Protein AF-A0A0F8YIA3-F1 (afdb_monomer_lite)

Organism: NCBI:txid412755

Structure (mmCIF, N/CA/C/O backbone):
data_AF-A0A0F8YIA3-F1
#
_entry.id   AF-A0A0F8YIA3-F1
#
loop_
_atom_site.group_PDB
_atom_site.id
_atom_site.type_symbol
_atom_site.label_atom_id
_atom_site.label_alt_id
_atom_site.label_comp_id
_atom_site.label_asym_id
_atom_site.label_entity_id
_atom_site.label_seq_id
_atom_site.pdbx_PDB_ins_code
_atom_site.Cartn_x
_atom_site.Cartn_y
_atom_site.Cartn_z
_atom_site.occupancy
_atom_site.B_iso_or_equiv
_atom_site.auth_seq_id
_atom_site.auth_comp_id
_atom_site.auth_asym_id
_atom_site.auth_atom_id
_atom_site.pdbx_PDB_model_num
ATOM 1 N N . MET A 1 1 ? 4.254 -8.166 5.835 1.00 76.94 1 MET A N 1
ATOM 2 C CA . MET A 1 1 ? 3.906 -6.728 5.828 1.00 76.94 1 MET A CA 1
ATOM 3 C C . MET A 1 1 ? 4.320 -6.124 7.158 1.00 76.94 1 MET A C 1
ATOM 5 O O . MET A 1 1 ? 3.932 -6.663 8.185 1.00 76.94 1 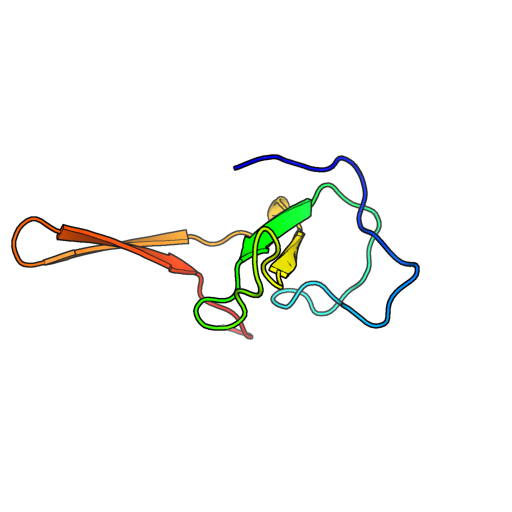MET A O 1
ATOM 9 N N . LYS A 1 2 ? 5.129 -5.059 7.155 1.00 87.31 2 LYS A N 1
ATOM 10 C CA . LYS A 1 2 ? 5.444 -4.308 8.377 1.00 87.31 2 LYS A CA 1
ATOM 11 C C . LYS A 1 2 ? 4.403 -3.203 8.552 1.00 87.31 2 LYS A C 1
ATOM 13 O O . LYS A 1 2 ? 4.151 -2.462 7.605 1.00 87.31 2 LYS A O 1
ATOM 18 N N . VAL A 1 3 ? 3.814 -3.121 9.740 1.00 95.44 3 VAL A N 1
ATOM 19 C CA . VAL A 1 3 ? 2.897 -2.041 10.122 1.00 95.44 3 VAL A CA 1
ATOM 20 C C . VAL A 1 3 ? 3.707 -0.942 10.798 1.00 95.44 3 VAL A C 1
ATOM 22 O O . VAL A 1 3 ? 4.556 -1.223 11.647 1.00 95.44 3 VAL A O 1
ATOM 25 N N . PHE A 1 4 ? 3.451 0.301 10.413 1.00 96.81 4 PHE A N 1
ATOM 26 C CA . PHE A 1 4 ? 3.991 1.489 11.057 1.00 96.81 4 PHE A CA 1
ATOM 27 C C . PHE A 1 4 ? 2.890 2.109 11.924 1.00 96.81 4 PHE A C 1
ATOM 29 O O . PHE A 1 4 ? 1.768 2.228 11.435 1.00 96.81 4 PHE A O 1
ATOM 36 N N . PRO A 1 5 ? 3.162 2.489 13.187 1.00 97.56 5 PRO A N 1
ATOM 37 C CA . PRO A 1 5 ? 2.117 2.974 14.095 1.00 97.56 5 PRO A CA 1
ATOM 38 C C . PRO A 1 5 ? 1.472 4.296 13.662 1.00 97.56 5 PRO A C 1
ATOM 40 O O . PRO A 1 5 ? 0.317 4.537 13.995 1.00 97.56 5 PRO A O 1
ATOM 43 N N . HIS A 1 6 ? 2.215 5.113 12.913 1.00 96.62 6 HIS A N 1
ATOM 44 C CA . HIS A 1 6 ? 1.835 6.465 12.514 1.00 96.62 6 HIS A CA 1
ATOM 45 C C . HIS A 1 6 ? 2.042 6.666 11.017 1.00 96.62 6 HIS A C 1
ATOM 47 O O . HIS A 1 6 ? 2.983 6.117 10.430 1.00 96.62 6 HIS A O 1
ATOM 53 N N . MET A 1 7 ? 1.191 7.496 10.420 1.00 95.56 7 MET A N 1
ATOM 54 C CA . MET A 1 7 ? 1.354 7.936 9.039 1.00 95.56 7 MET A CA 1
ATOM 55 C C . MET A 1 7 ? 2.453 8.999 8.965 1.00 95.56 7 MET A C 1
ATOM 57 O O . MET A 1 7 ? 2.512 9.906 9.793 1.00 95.56 7 MET A O 1
ATOM 61 N N . ASN A 1 8 ? 3.316 8.939 7.950 1.00 95.00 8 ASN A N 1
ATOM 62 C CA . ASN A 1 8 ? 4.267 10.020 7.717 1.00 95.00 8 ASN A CA 1
ATOM 63 C C . ASN A 1 8 ? 3.555 11.201 7.038 1.00 95.00 8 ASN A C 1
ATOM 65 O O . ASN A 1 8 ? 3.292 11.175 5.834 1.00 95.00 8 ASN A O 1
ATOM 69 N N . THR A 1 9 ? 3.275 12.245 7.817 1.00 94.12 9 THR A N 1
ATOM 70 C CA . THR A 1 9 ? 2.555 13.455 7.391 1.00 94.12 9 THR A CA 1
ATOM 71 C C . THR A 1 9 ? 3.461 14.562 6.844 1.00 94.12 9 THR A C 1
ATOM 73 O O . THR A 1 9 ? 2.956 15.539 6.291 1.00 94.12 9 THR A O 1
ATOM 76 N N . SER A 1 10 ? 4.788 14.402 6.925 1.00 93.06 10 SER A N 1
ATOM 77 C CA . SER A 1 10 ? 5.765 15.393 6.447 1.00 93.06 10 SER A CA 1
ATOM 78 C C . SER A 1 10 ? 5.782 15.549 4.920 1.00 93.06 10 SER A C 1
ATOM 80 O O . SER A 1 10 ? 6.272 16.552 4.407 1.00 93.06 10 SER A O 1
ATOM 82 N N . GLY A 1 11 ? 5.279 14.556 4.176 1.00 88.31 11 GLY A N 1
ATOM 83 C CA . GLY A 1 11 ? 5.232 14.555 2.711 1.00 88.31 11 GLY A CA 1
ATOM 84 C C . GLY A 1 11 ? 3.858 14.920 2.129 1.00 88.31 11 GLY A C 1
ATOM 85 O O . GLY A 1 11 ? 2.866 15.005 2.854 1.00 88.31 11 GLY A O 1
ATOM 86 N N . PRO A 1 12 ? 3.745 15.098 0.798 1.00 89.69 12 PRO A N 1
ATOM 87 C CA . PRO A 1 12 ? 2.468 15.368 0.132 1.00 89.69 12 PRO A CA 1
ATOM 88 C C . PRO A 1 12 ? 1.536 14.145 0.078 1.00 89.69 12 PRO A C 1
ATOM 90 O O . PRO A 1 12 ? 0.353 14.304 -0.204 1.00 89.69 12 PRO A O 1
ATOM 93 N N . GLU A 1 13 ? 2.044 12.948 0.360 1.00 90.06 13 GLU A N 1
ATOM 94 C CA . GLU A 1 13 ? 1.330 11.687 0.179 1.00 90.06 13 GLU A CA 1
ATOM 95 C C . GLU A 1 13 ? 0.114 11.531 1.103 1.00 90.06 13 GLU A C 1
ATOM 97 O O . GLU A 1 13 ? 0.167 11.837 2.292 1.00 90.06 13 GLU A O 1
ATOM 102 N N . VAL A 1 14 ? -0.987 11.051 0.527 1.00 94.62 14 VAL A N 1
ATOM 103 C CA . VAL A 1 14 ? -2.242 10.706 1.206 1.00 94.62 14 VAL A CA 1
ATOM 104 C C . VAL A 1 14 ? -2.497 9.214 1.045 1.00 94.62 14 VAL A C 1
ATOM 106 O O . VAL A 1 14 ? -2.056 8.619 0.058 1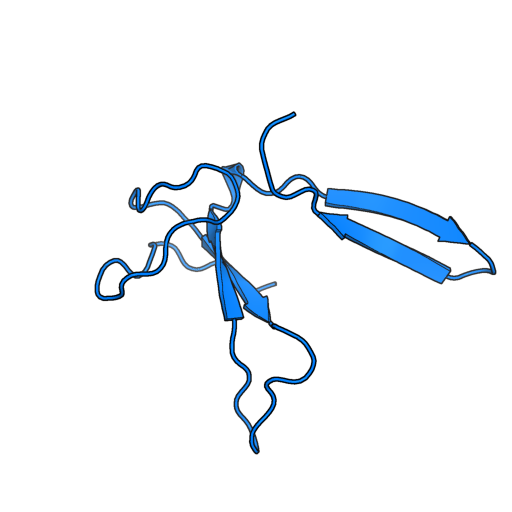.00 94.62 14 VAL A O 1
ATOM 109 N N . CYS A 1 15 ? -3.264 8.619 1.959 1.00 94.69 15 CYS A N 1
ATOM 110 C CA . CYS A 1 15 ? -3.756 7.264 1.757 1.00 94.69 15 CYS A CA 1
ATOM 111 C C . CYS A 1 15 ? -4.570 7.222 0.450 1.00 94.69 15 CYS A C 1
ATOM 113 O O . CYS A 1 15 ? -5.515 7.999 0.281 1.00 94.69 15 CYS A O 1
ATOM 115 N N . PRO A 1 16 ? -4.238 6.342 -0.510 1.00 93.19 16 PRO A N 1
ATOM 116 C CA . PRO A 1 16 ? -4.853 6.371 -1.831 1.00 93.19 16 PRO A CA 1
ATOM 117 C C . PRO A 1 16 ? -6.311 5.888 -1.825 1.00 93.19 16 PRO A C 1
ATOM 119 O O . PRO A 1 16 ? -7.000 6.078 -2.826 1.00 93.19 16 PRO A O 1
ATOM 122 N N . VAL A 1 17 ? -6.792 5.311 -0.720 1.00 93.88 17 VAL A N 1
ATOM 123 C CA . VAL A 1 17 ? -8.173 4.837 -0.556 1.00 93.88 17 VAL A CA 1
ATOM 124 C C . VAL A 1 17 ? -9.080 5.954 -0.054 1.00 93.88 17 VAL A C 1
ATOM 126 O O . VAL A 1 17 ? -9.966 6.389 -0.781 1.00 93.88 17 VAL A O 1
ATOM 129 N N . CYS A 1 18 ? -8.835 6.453 1.160 1.00 93.81 18 CYS A N 1
ATOM 130 C CA . CYS A 1 18 ? -9.672 7.466 1.810 1.00 93.81 18 CYS A CA 1
ATOM 131 C C . CYS A 1 18 ? -9.284 8.907 1.448 1.00 93.81 18 CYS A C 1
ATOM 133 O O . CYS A 1 18 ? -10.026 9.834 1.755 1.00 93.81 18 CYS A O 1
ATOM 135 N N . LYS A 1 19 ? -8.131 9.104 0.792 1.00 93.62 19 LYS A N 1
ATOM 136 C CA . LYS A 1 19 ? -7.588 10.411 0.388 1.00 93.62 19 LYS A CA 1
ATOM 137 C C . LYS A 1 19 ? -7.256 11.356 1.555 1.00 93.62 19 LYS A C 1
ATOM 139 O O . LYS A 1 19 ? -7.100 12.552 1.325 1.00 93.62 19 LYS A O 1
ATOM 144 N N . THR A 1 20 ? -7.085 10.841 2.777 1.00 94.31 20 THR A N 1
ATOM 145 C CA . THR A 1 20 ? -6.688 11.632 3.960 1.00 94.31 20 THR A CA 1
ATOM 146 C C . THR A 1 20 ? -5.239 11.359 4.389 1.00 94.31 20 THR A C 1
ATOM 148 O O . THR A 1 20 ? -4.587 10.430 3.895 1.00 94.31 20 THR A O 1
ATOM 151 N N . LYS A 1 21 ? -4.723 12.195 5.304 1.00 95.62 21 LYS A N 1
ATOM 152 C CA . LYS A 1 21 ? -3.436 12.007 6.005 1.00 95.62 21 LYS A CA 1
ATOM 153 C C . LYS A 1 21 ? -3.621 11.784 7.506 1.00 95.62 21 LYS A C 1
ATOM 155 O O . LYS A 1 21 ? -2.788 12.224 8.295 1.00 95.62 21 LYS A O 1
ATOM 160 N N . ASP A 1 22 ? -4.743 11.187 7.898 1.00 96.12 22 ASP A N 1
ATOM 161 C CA . ASP A 1 22 ? -5.047 10.996 9.314 1.00 96.12 22 ASP A CA 1
ATOM 162 C C . ASP A 1 22 ? -3.930 10.192 9.980 1.00 96.12 22 ASP A C 1
ATOM 164 O O . ASP A 1 22 ? -3.434 9.219 9.401 1.00 96.12 22 ASP A O 1
ATOM 168 N N . ASP A 1 23 ? -3.532 10.597 11.184 1.00 96.44 23 ASP A N 1
ATOM 169 C CA . ASP A 1 23 ? -2.515 9.869 11.931 1.00 96.44 23 ASP A CA 1
ATOM 170 C C . ASP A 1 23 ? -3.103 8.560 12.467 1.00 96.44 23 ASP A C 1
ATOM 172 O O . ASP A 1 23 ? -3.847 8.527 13.448 1.00 96.44 23 ASP A O 1
ATOM 176 N N . LYS A 1 24 ? -2.814 7.478 11.748 1.00 96.50 24 LYS A N 1
ATOM 177 C CA . LYS A 1 24 ? -3.281 6.118 12.008 1.00 96.50 24 LYS A CA 1
ATOM 178 C C . LYS A 1 24 ? -2.188 5.127 11.607 1.00 96.50 24 LYS A C 1
ATOM 180 O O . LYS A 1 24 ? -1.308 5.486 10.818 1.00 96.50 24 LYS A O 1
ATOM 185 N N . PRO A 1 25 ? -2.276 3.860 12.046 1.00 98.06 25 PRO A N 1
ATOM 186 C CA . PRO A 1 25 ? -1.386 2.823 11.556 1.00 98.06 25 PRO A CA 1
ATOM 187 C C . PRO A 1 25 ? -1.445 2.695 10.033 1.00 98.06 25 PRO A C 1
ATOM 189 O O . PRO A 1 25 ? -2.528 2.649 9.444 1.00 98.06 25 PRO A O 1
ATOM 192 N N . VAL A 1 26 ? -0.279 2.604 9.398 1.00 97.44 26 VAL A N 1
ATOM 193 C CA . VAL A 1 26 ? -0.141 2.457 7.945 1.00 97.44 26 VAL A CA 1
ATOM 194 C C . VAL A 1 26 ? 0.731 1.267 7.582 1.00 97.44 26 VAL A C 1
ATOM 196 O O . VAL A 1 26 ? 1.524 0.757 8.376 1.00 97.44 26 VAL A O 1
ATOM 199 N N . VAL A 1 27 ? 0.609 0.846 6.333 1.00 96.31 27 VAL A N 1
ATOM 200 C CA . VAL A 1 27 ? 1.486 -0.132 5.694 1.00 96.31 27 VAL A CA 1
ATOM 201 C C . VAL A 1 27 ? 2.109 0.500 4.457 1.00 96.31 27 VAL A C 1
ATOM 203 O O . VAL A 1 27 ? 1.506 1.370 3.828 1.00 96.31 27 VAL A O 1
ATOM 206 N N . LEU A 1 28 ? 3.320 0.062 4.115 1.00 94.31 28 LEU A N 1
ATOM 207 C CA . LEU A 1 28 ? 4.005 0.477 2.893 1.00 94.31 28 LEU A CA 1
ATOM 208 C C . LEU A 1 28 ? 3.853 -0.613 1.838 1.00 94.31 28 LEU A C 1
ATOM 210 O O . LEU A 1 28 ? 4.293 -1.744 2.057 1.00 94.31 28 LEU A O 1
ATOM 214 N N . ILE A 1 29 ? 3.241 -0.266 0.708 1.00 92.38 29 ILE A N 1
ATOM 215 C CA . ILE A 1 29 ? 3.127 -1.142 -0.460 1.00 92.38 29 ILE A CA 1
ATOM 216 C C . ILE A 1 29 ? 4.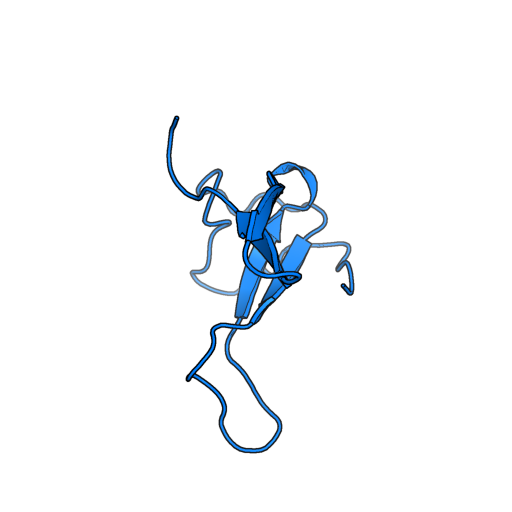083 -0.630 -1.532 1.00 92.38 29 ILE A C 1
ATOM 218 O O . ILE A 1 29 ? 3.925 0.501 -1.991 1.00 92.38 29 ILE A O 1
ATOM 222 N N . GLY A 1 30 ? 5.084 -1.437 -1.888 1.00 93.62 30 GLY A N 1
ATOM 223 C CA . GLY A 1 30 ? 6.047 -1.109 -2.940 1.00 93.62 30 GLY A CA 1
ATOM 224 C C . GLY A 1 30 ? 5.365 -0.901 -4.293 1.00 93.62 30 GLY A C 1
ATOM 225 O O . GLY A 1 30 ? 4.339 -1.518 -4.574 1.00 93.62 30 GLY A O 1
ATOM 226 N N . ILE A 1 31 ? 5.916 -0.003 -5.105 1.00 93.69 31 ILE A N 1
ATOM 227 C CA . ILE A 1 31 ? 5.476 0.240 -6.479 1.00 93.69 31 ILE A CA 1
ATOM 228 C C . ILE A 1 31 ? 6.456 -0.481 -7.401 1.00 93.69 31 ILE A C 1
ATOM 230 O O . ILE A 1 31 ? 7.591 -0.026 -7.562 1.00 93.69 31 ILE A O 1
ATOM 234 N N . ASP A 1 32 ? 6.016 -1.591 -7.986 1.00 94.50 32 ASP A N 1
ATOM 235 C CA . ASP A 1 32 ? 6.829 -2.379 -8.916 1.00 94.50 32 ASP A CA 1
ATOM 236 C C . ASP A 1 32 ? 7.359 -1.504 -10.066 1.00 94.50 32 ASP A C 1
ATOM 238 O O . ASP A 1 32 ? 6.642 -0.657 -10.611 1.00 94.50 32 ASP A O 1
ATOM 242 N N . GLY A 1 33 ? 8.626 -1.70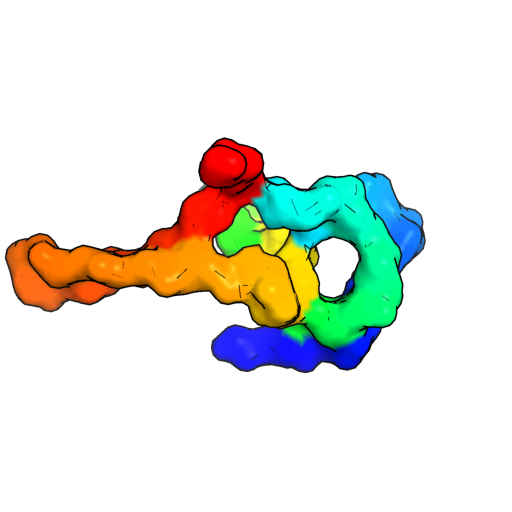1 -10.436 1.00 97.12 33 GLY A N 1
ATOM 243 C CA . GLY A 1 33 ? 9.302 -0.937 -11.489 1.00 97.12 33 GLY A CA 1
ATOM 244 C C . GLY A 1 33 ? 9.939 0.376 -11.018 1.00 97.12 33 GLY A C 1
ATOM 245 O O . GLY A 1 33 ? 10.468 1.125 -11.841 1.00 97.12 33 GLY A O 1
ATOM 246 N N . THR A 1 34 ? 9.890 0.682 -9.716 1.00 97.56 34 THR A N 1
ATOM 247 C CA . THR A 1 34 ? 10.539 1.866 -9.115 1.00 97.56 34 THR A CA 1
ATOM 248 C C . THR A 1 34 ? 11.807 1.530 -8.327 1.00 97.56 34 THR A C 1
ATOM 250 O O . THR A 1 34 ? 12.300 2.345 -7.540 1.00 97.56 34 THR A O 1
ATOM 253 N N . GLU A 1 35 ? 12.334 0.323 -8.510 1.00 97.81 35 GLU A N 1
ATOM 254 C CA . GLU A 1 35 ? 13.523 -0.160 -7.827 1.00 97.81 35 GLU A CA 1
ATOM 255 C C . GLU A 1 35 ? 14.771 0.606 -8.290 1.00 97.81 35 GLU A C 1
ATOM 257 O O . GLU A 1 35 ? 15.033 0.774 -9.481 1.00 97.81 35 GLU A O 1
ATOM 262 N N . ASN A 1 36 ? 15.579 1.055 -7.331 1.00 97.19 36 ASN A N 1
ATOM 263 C CA . ASN A 1 36 ? 16.882 1.660 -7.583 1.00 97.19 36 ASN A CA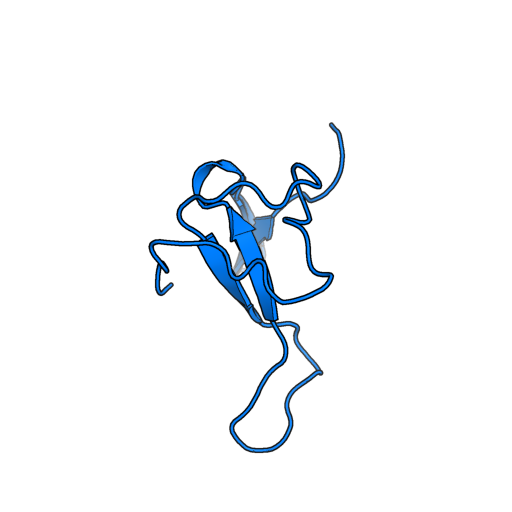 1
ATOM 264 C C . ASN A 1 36 ? 17.879 1.187 -6.518 1.00 97.19 36 ASN A C 1
ATOM 266 O O . ASN A 1 36 ? 17.889 1.667 -5.378 1.00 97.19 36 ASN A O 1
ATOM 270 N N . GLY A 1 37 ? 18.701 0.204 -6.891 1.00 95.19 37 GLY A N 1
ATOM 271 C CA . GLY A 1 37 ? 19.603 -0.478 -5.967 1.00 95.19 37 GLY A CA 1
ATOM 272 C C . GLY A 1 37 ? 18.823 -1.225 -4.882 1.00 95.19 37 GLY A C 1
ATOM 273 O O . GLY A 1 37 ? 18.035 -2.113 -5.185 1.00 95.19 37 GLY A O 1
ATOM 274 N N . GLY A 1 38 ? 19.045 -0.864 -3.614 1.00 93.94 38 GLY A N 1
ATOM 275 C CA . GLY A 1 38 ? 18.346 -1.447 -2.459 1.00 93.94 38 GLY A CA 1
ATOM 276 C C . GLY A 1 38 ? 17.051 -0.732 -2.056 1.00 93.94 38 GLY A C 1
ATOM 277 O O . GLY A 1 38 ? 16.497 -1.049 -1.007 1.00 93.94 38 GLY A O 1
ATOM 278 N N . ASN A 1 39 ? 16.592 0.249 -2.841 1.00 95.75 39 ASN A N 1
ATOM 279 C CA . ASN A 1 39 ? 15.416 1.066 -2.536 1.00 95.75 39 ASN A CA 1
ATOM 280 C C . ASN A 1 39 ? 14.280 0.802 -3.531 1.00 95.75 39 ASN A C 1
ATOM 282 O O . ASN A 1 39 ? 14.532 0.546 -4.705 1.00 95.75 39 ASN A O 1
ATOM 286 N N . ILE A 1 40 ? 13.038 0.949 -3.071 1.00 95.81 40 ILE A N 1
ATOM 287 C CA . ILE A 1 40 ? 11.814 0.925 -3.883 1.00 95.81 40 ILE A CA 1
ATOM 288 C C . ILE A 1 40 ? 10.902 2.062 -3.410 1.00 95.81 40 ILE A C 1
ATOM 290 O O . ILE A 1 40 ? 10.868 2.370 -2.213 1.00 95.81 40 ILE A O 1
ATOM 294 N N . GLN A 1 41 ? 10.178 2.712 -4.322 1.00 94.62 41 GLN A N 1
ATOM 295 C CA . GLN A 1 41 ? 9.135 3.655 -3.917 1.00 94.62 41 GLN A CA 1
ATOM 296 C C . GLN A 1 41 ? 7.937 2.882 -3.362 1.00 94.62 41 GLN A C 1
ATOM 298 O O . GLN A 1 41 ? 7.684 1.743 -3.743 1.00 94.62 41 GLN A O 1
ATOM 303 N N . ALA A 1 42 ? 7.182 3.490 -2.453 1.00 93.44 42 ALA A N 1
ATOM 304 C CA . ALA A 1 42 ? 6.035 2.839 -1.837 1.00 93.44 42 ALA A CA 1
ATOM 305 C C . ALA A 1 42 ? 4.876 3.813 -1.632 1.00 93.44 42 ALA A C 1
ATOM 307 O O . ALA A 1 42 ? 5.083 5.020 -1.539 1.00 93.44 42 ALA A O 1
ATOM 308 N N . LYS A 1 43 ? 3.663 3.266 -1.529 1.00 93.25 43 LYS A N 1
ATOM 309 C CA . LYS A 1 43 ? 2.465 3.967 -1.061 1.00 93.25 43 LYS A CA 1
ATOM 310 C C . LYS A 1 43 ? 2.210 3.670 0.407 1.00 93.25 43 LYS A C 1
ATOM 312 O O . LYS A 1 43 ? 2.218 2.507 0.809 1.00 93.25 43 LYS A O 1
ATOM 317 N N . GLN A 1 44 ? 1.927 4.716 1.180 1.00 94.69 44 GLN A N 1
ATOM 318 C CA . GLN A 1 44 ? 1.395 4.594 2.537 1.00 94.69 44 GLN A CA 1
ATOM 319 C C . GLN A 1 44 ? -0.117 4.381 2.465 1.00 94.69 44 GLN A C 1
ATOM 321 O O . GLN A 1 44 ? -0.836 5.203 1.896 1.00 94.69 44 GLN A O 1
ATOM 326 N N . ILE A 1 45 ? -0.611 3.286 3.033 1.00 95.56 45 ILE A N 1
ATOM 327 C CA . ILE A 1 45 ? -2.043 2.974 3.081 1.00 95.56 45 ILE A CA 1
ATOM 328 C C . ILE A 1 45 ? -2.429 2.789 4.541 1.00 95.56 45 ILE A C 1
ATOM 330 O O . ILE A 1 45 ? -1.768 2.026 5.245 1.00 95.56 45 ILE A O 1
ATOM 334 N N . HIS A 1 46 ? -3.482 3.470 5.002 1.00 96.12 46 HIS A N 1
ATOM 335 C CA . HIS A 1 46 ? -4.024 3.212 6.337 1.00 96.12 46 HIS A CA 1
ATOM 336 C C . HIS A 1 46 ? -4.428 1.748 6.465 1.00 96.12 46 HIS A C 1
ATOM 338 O O . HIS A 1 46 ? -5.052 1.187 5.566 1.00 96.12 46 HIS A O 1
ATOM 344 N N . LEU A 1 47 ? -4.080 1.137 7.594 1.00 95.69 47 LEU A N 1
ATOM 345 C CA . LEU A 1 47 ? -4.342 -0.276 7.847 1.00 95.69 47 LEU A CA 1
ATOM 346 C C . LEU A 1 47 ? -5.845 -0.597 7.776 1.00 95.69 47 LEU A C 1
ATOM 348 O O . LEU A 1 47 ? -6.221 -1.636 7.244 1.00 95.69 47 LEU A O 1
ATOM 352 N N . ASP A 1 48 ? -6.691 0.319 8.256 1.00 95.62 48 ASP A N 1
ATOM 353 C CA . ASP A 1 48 ? -8.157 0.214 8.230 1.00 95.62 48 ASP A CA 1
ATOM 354 C C . ASP A 1 48 ? -8.769 0.41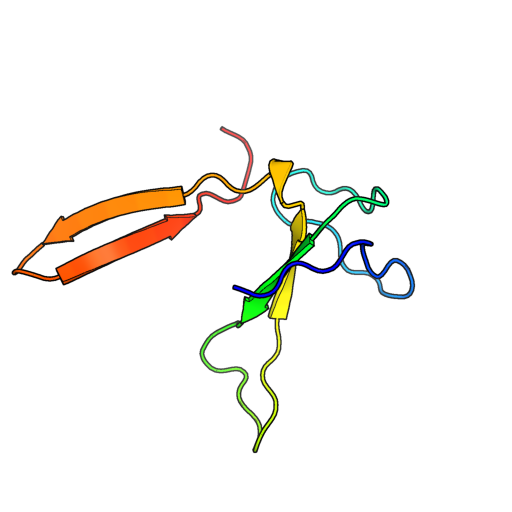6 6.832 1.00 95.62 48 ASP A C 1
ATOM 356 O O . ASP A 1 48 ? -9.911 0.032 6.595 1.00 95.62 48 ASP A O 1
ATOM 360 N N . CYS A 1 49 ? -8.009 0.974 5.888 1.00 94.81 49 CYS A N 1
ATOM 361 C CA . CYS A 1 49 ? -8.430 1.173 4.505 1.00 94.81 49 CYS A CA 1
ATOM 362 C C . CYS A 1 49 ? -8.100 -0.022 3.599 1.00 94.81 49 CYS A C 1
ATOM 364 O O . CYS A 1 49 ? -8.478 -0.020 2.426 1.00 94.81 49 CYS A O 1
ATOM 366 N N . ILE A 1 50 ? -7.370 -1.023 4.099 1.00 92.38 50 ILE A N 1
ATOM 367 C CA . ILE A 1 50 ? -6.986 -2.199 3.317 1.00 92.38 50 ILE A CA 1
ATOM 368 C C . ILE A 1 50 ? -8.229 -3.032 2.977 1.00 92.38 50 ILE A C 1
ATOM 370 O O . ILE A 1 50 ? -8.903 -3.563 3.853 1.00 92.38 50 ILE A O 1
ATOM 374 N N . ASN A 1 51 ? -8.489 -3.198 1.680 1.00 90.88 51 ASN A N 1
ATOM 375 C CA . ASN A 1 51 ? -9.556 -4.039 1.141 1.00 90.88 51 ASN A CA 1
ATOM 376 C C . ASN A 1 51 ? -8.962 -4.990 0.098 1.00 90.88 51 ASN A C 1
ATOM 378 O O . ASN A 1 51 ? -8.958 -4.700 -1.103 1.00 90.88 51 ASN A O 1
ATOM 382 N N . LEU A 1 52 ? -8.382 -6.088 0.586 1.00 91.75 52 LEU A N 1
ATOM 383 C CA . LEU A 1 52 ? -7.781 -7.108 -0.265 1.00 91.75 52 LEU A CA 1
ATOM 384 C C . LEU A 1 52 ? -8.854 -8.049 -0.800 1.00 91.75 52 LEU A C 1
ATOM 386 O O . LEU A 1 52 ? -9.706 -8.542 -0.064 1.00 91.75 52 LEU A O 1
ATOM 390 N N . ARG A 1 53 ? -8.760 -8.333 -2.091 1.00 93.56 53 ARG A N 1
ATOM 391 C CA . ARG A 1 53 ? -9.502 -9.380 -2.781 1.00 93.56 53 ARG A CA 1
ATOM 392 C C . ARG A 1 53 ? -8.505 -10.376 -3.345 1.00 93.56 53 ARG A C 1
ATOM 394 O O . ARG A 1 53 ? -7.351 -10.029 -3.605 1.00 93.56 53 ARG A O 1
ATOM 401 N N . CYS A 1 54 ? -8.948 -11.606 -3.548 1.00 95.88 54 CYS A N 1
ATOM 402 C CA . CYS A 1 54 ? -8.151 -12.590 -4.249 1.00 95.88 54 CYS A CA 1
ATOM 403 C C . CYS A 1 54 ? -8.987 -13.403 -5.224 1.00 95.88 54 CYS A C 1
ATOM 405 O O . CYS A 1 54 ? -10.203 -13.530 -5.077 1.00 95.88 54 CYS A O 1
ATOM 407 N N . TYR A 1 55 ? -8.311 -13.929 -6.234 1.00 96.25 55 TYR A N 1
ATOM 408 C CA . TYR A 1 55 ? -8.838 -14.985 -7.081 1.00 96.25 55 TYR A CA 1
ATOM 409 C C . TYR A 1 55 ? -7.711 -15.950 -7.439 1.00 96.25 55 TYR A C 1
ATOM 411 O O . TYR A 1 55 ? -6.531 -15.583 -7.434 1.00 96.25 55 TYR A O 1
ATOM 419 N N . GLU A 1 56 ? -8.093 -17.190 -7.721 1.00 97.31 56 GLU A N 1
ATOM 420 C CA . GLU A 1 56 ? -7.180 -18.245 -8.141 1.00 97.31 56 GLU A CA 1
ATOM 421 C C . GLU A 1 56 ? -7.322 -18.487 -9.644 1.00 97.31 56 GLU A C 1
ATOM 423 O O . GLU A 1 56 ? -8.432 -18.618 -10.162 1.00 97.31 56 GLU A O 1
ATOM 428 N N . VAL A 1 57 ? -6.194 -18.529 -10.352 1.00 96.88 57 VAL A N 1
ATOM 429 C CA . VAL A 1 57 ? -6.124 -18.833 -11.787 1.00 96.88 57 VAL A CA 1
ATOM 430 C C . VAL A 1 57 ? -4.839 -19.604 -12.071 1.00 96.88 57 VAL A C 1
ATOM 432 O O . VAL A 1 57 ? -3.775 -19.206 -11.608 1.00 96.88 57 VAL A O 1
ATOM 435 N N . ASP A 1 58 ? -4.913 -20.723 -12.794 1.00 95.31 58 ASP A N 1
ATOM 436 C CA . ASP A 1 58 ? -3.749 -21.546 -13.167 1.00 95.31 58 ASP A CA 1
ATOM 437 C C . ASP A 1 58 ? -2.795 -21.873 -11.993 1.00 95.31 58 ASP A C 1
ATOM 439 O O . ASP A 1 58 ? -1.577 -21.712 -12.102 1.00 95.31 58 ASP A O 1
ATOM 443 N N . ASN A 1 59 ? -3.340 -22.302 -10.844 1.00 94.25 59 ASN A N 1
ATOM 444 C CA . ASN A 1 59 ? -2.600 -22.550 -9.591 1.00 94.25 59 ASN A CA 1
ATOM 445 C C . ASN A 1 59 ? -1.844 -21.327 -9.030 1.00 94.25 59 ASN A C 1
ATOM 447 O O . ASN A 1 59 ? -0.911 -21.474 -8.238 1.00 94.25 59 ASN A O 1
ATOM 451 N N . LYS A 1 60 ? -2.231 -20.110 -9.423 1.00 95.38 60 LYS A N 1
ATOM 452 C CA . LYS A 1 60 ? -1.707 -18.852 -8.885 1.00 95.38 60 LYS A CA 1
ATOM 453 C C . LYS A 1 60 ? -2.777 -18.177 -8.041 1.00 95.38 60 LYS A C 1
ATOM 455 O O . LYS A 1 60 ? -3.893 -17.969 -8.508 1.00 95.38 60 LYS A O 1
ATOM 460 N N . LEU A 1 61 ? -2.404 -17.780 -6.828 1.00 96.25 61 LEU A N 1
ATOM 461 C CA . LEU A 1 61 ? -3.207 -16.900 -5.987 1.00 96.25 61 LEU A CA 1
ATOM 462 C C . LEU A 1 61 ? -2.826 -15.448 -6.287 1.00 96.25 61 LEU A C 1
ATOM 464 O O . LEU A 1 61 ? -1.702 -15.030 -6.006 1.00 96.25 61 LEU A O 1
ATOM 468 N N . ILE A 1 62 ? -3.758 -14.677 -6.843 1.00 94.38 62 ILE A N 1
ATOM 469 C CA . ILE A 1 62 ? -3.567 -13.247 -7.096 1.00 94.38 62 ILE A CA 1
ATOM 470 C C . ILE A 1 62 ? -4.273 -12.479 -5.987 1.00 94.38 62 ILE A C 1
ATOM 472 O O . ILE A 1 62 ? -5.491 -12.563 -5.859 1.00 94.38 62 ILE A O 1
ATOM 476 N N . ILE A 1 63 ? -3.511 -11.724 -5.194 1.00 93.12 63 ILE A N 1
ATOM 477 C CA . ILE A 1 63 ? -4.034 -10.829 -4.155 1.00 93.12 63 ILE A CA 1
ATOM 478 C C . ILE A 1 63 ? -3.923 -9.399 -4.674 1.00 93.12 63 ILE A C 1
ATOM 480 O O . ILE A 1 63 ? -2.849 -8.965 -5.082 1.00 93.12 63 ILE A O 1
ATOM 484 N N . TYR A 1 64 ? -5.027 -8.663 -4.657 1.00 91.50 64 TYR A N 1
ATOM 485 C CA . TYR A 1 64 ? -5.093 -7.301 -5.172 1.00 91.50 64 TYR A CA 1
ATOM 486 C C . TYR A 1 64 ? -5.959 -6.423 -4.275 1.00 91.50 64 TYR A C 1
ATOM 488 O O . TYR A 1 64 ? -6.789 -6.905 -3.508 1.00 91.50 64 TYR A O 1
ATOM 496 N N . MET A 1 65 ? -5.760 -5.114 -4.376 1.00 90.38 65 MET A N 1
ATOM 497 C CA . MET A 1 65 ? -6.503 -4.117 -3.619 1.00 90.38 65 MET A CA 1
ATOM 498 C C . MET A 1 65 ? -7.256 -3.207 -4.581 1.00 90.38 65 MET A C 1
ATOM 500 O O . MET A 1 65 ? -6.678 -2.721 -5.551 1.00 90.38 65 MET A O 1
ATOM 504 N N . LEU A 1 66 ? -8.534 -2.953 -4.308 1.00 83.56 66 LEU A N 1
ATOM 505 C CA . LEU A 1 66 ? -9.280 -1.925 -5.031 1.00 83.56 66 LEU A CA 1
ATOM 506 C C . LEU A 1 66 ? -8.997 -0.558 -4.407 1.00 83.56 66 LEU A C 1
ATOM 508 O O . LEU A 1 66 ? -9.072 -0.393 -3.190 1.00 83.56 66 LEU A O 1
ATOM 512 N N . VAL A 1 67 ? -8.662 0.416 -5.250 1.00 83.94 67 VAL A N 1
ATOM 513 C CA . VAL A 1 67 ? -8.297 1.774 -4.840 1.00 83.94 67 VAL A CA 1
ATOM 514 C C . VAL A 1 67 ? -9.150 2.764 -5.634 1.00 83.94 67 VAL A C 1
ATOM 516 O O . VAL A 1 67 ? -9.113 2.752 -6.861 1.00 83.94 67 VAL A O 1
ATOM 519 N N . GLY A 1 68 ? -9.899 3.629 -4.945 1.00 72.19 68 GLY A N 1
ATOM 520 C CA . GLY A 1 68 ? -10.897 4.524 -5.553 1.00 72.19 68 GLY A CA 1
ATOM 521 C C . GLY A 1 68 ? -12.319 4.188 -5.094 1.00 72.19 68 GLY A C 1
ATOM 522 O O . GLY A 1 68 ? -12.564 3.072 -4.644 1.00 72.19 68 GLY A O 1
ATOM 523 N N . ALA A 1 69 ? -13.222 5.174 -5.128 1.00 49.59 69 ALA A N 1
ATOM 524 C CA . ALA A 1 69 ? -14.591 5.038 -4.626 1.00 49.59 69 ALA A CA 1
ATOM 525 C C . ALA A 1 69 ? -15.323 3.866 -5.301 1.00 49.59 69 ALA A C 1
ATOM 527 O O . ALA A 1 69 ? -15.297 3.749 -6.528 1.00 49.59 69 ALA A O 1
ATOM 528 N N . VAL A 1 70 ? -15.944 3.019 -4.476 1.00 50.38 70 VAL A N 1
ATOM 529 C CA . VAL A 1 70 ? -17.019 2.107 -4.893 1.00 50.38 70 VAL A CA 1
ATOM 530 C C . VAL A 1 70 ? -18.304 2.913 -4.988 1.00 50.38 70 VAL A C 1
ATOM 532 O O . VAL A 1 70 ? -18.509 3.751 -4.079 1.00 50.38 70 VAL A O 1
#

Foldseek 3Di:
DDKDAFFDPVDPAAAQAPRHRDTGIWDWAFDPPQDDPPDTHTHTHHPVRFDWDWDDDPNDIDIDGDGDDD

Radius of gyration: 13.63 Å; chains: 1; bounding box: 37×38×27 Å

Sequence (70 aa):
MKVFPHMNTSGPEVCPVCKTKDDKPVVLIGIDGTENGGNIQAKQIHLDCINLRCYEVDNKLIIYMLVGAV

Secondary structure (DSSP, 8-state):
-PEESS---SSS---TTT----SS-EEEEE-TT--BTTB--EEEEEGGG--EEEEEETTEEEEEE--S--

pLDDT: mean 92.41, std 8.47, range [49.59, 98.06]